Protein AF-A0A2H9N8R8-F1 (afdb_monomer)

Structure (mmCIF, N/CA/C/O backbone):
data_AF-A0A2H9N8R8-F1
#
_entry.id   AF-A0A2H9N8R8-F1
#
loop_
_atom_site.group_PDB
_atom_site.id
_atom_site.type_symbol
_atom_site.label_atom_id
_atom_site.label_alt_id
_atom_site.label_comp_id
_atom_site.label_asym_id
_atom_site.label_entity_id
_atom_site.label_seq_id
_atom_site.pdbx_PDB_ins_code
_atom_site.Cartn_x
_atom_site.Cartn_y
_atom_site.Cartn_z
_atom_site.occupancy
_atom_site.B_iso_or_equiv
_atom_site.auth_seq_id
_atom_site.auth_comp_id
_atom_site.auth_asym_id
_atom_site.auth_atom_id
_atom_site.pdbx_PDB_model_num
ATOM 1 N N . MET A 1 1 ? 11.281 12.593 29.561 1.00 49.12 1 MET A N 1
ATOM 2 C CA . MET A 1 1 ? 11.567 11.376 28.769 1.00 49.12 1 MET A CA 1
ATOM 3 C C . MET A 1 1 ? 10.339 10.490 28.574 1.00 49.12 1 MET A C 1
ATOM 5 O O . MET A 1 1 ? 9.979 10.292 27.428 1.00 49.12 1 MET A O 1
ATOM 9 N N . VAL A 1 2 ? 9.630 10.009 29.610 1.00 57.75 2 VAL A N 1
ATOM 10 C CA . VAL A 1 2 ? 8.386 9.211 29.403 1.00 57.75 2 VAL A CA 1
ATOM 11 C C . VAL A 1 2 ? 7.241 10.032 28.776 1.00 57.75 2 VAL A C 1
ATOM 13 O O . VAL A 1 2 ? 6.425 9.504 28.028 1.00 57.75 2 VAL A O 1
ATOM 16 N N . THR A 1 3 ? 7.193 11.339 29.041 1.00 63.19 3 THR A N 1
ATOM 17 C CA . THR A 1 3 ? 6.215 12.273 28.459 1.00 63.19 3 THR A CA 1
ATOM 18 C C . THR A 1 3 ? 6.377 12.458 26.948 1.00 63.19 3 THR A C 1
ATOM 20 O O . THR A 1 3 ? 5.370 12.506 26.251 1.00 63.19 3 THR A O 1
ATOM 23 N N . ASP A 1 4 ? 7.611 12.485 26.433 1.00 59.97 4 ASP A N 1
ATOM 24 C CA . ASP A 1 4 ? 7.878 12.642 24.994 1.00 59.97 4 ASP A CA 1
ATOM 25 C C . ASP A 1 4 ? 7.439 11.421 24.186 1.00 59.97 4 ASP A C 1
ATOM 27 O O . ASP A 1 4 ? 6.938 11.568 23.077 1.00 59.97 4 ASP A O 1
ATOM 31 N N . VAL A 1 5 ? 7.549 10.217 24.761 1.00 69.81 5 VAL A N 1
ATOM 32 C CA . VAL A 1 5 ? 7.083 8.980 24.112 1.00 69.81 5 VAL A CA 1
ATOM 33 C C . VAL A 1 5 ? 5.564 8.998 23.936 1.00 69.81 5 VAL A C 1
ATOM 35 O O . VAL A 1 5 ? 5.078 8.681 22.858 1.00 69.81 5 VAL A O 1
ATOM 38 N N . LYS A 1 6 ? 4.808 9.449 24.946 1.00 68.56 6 LYS A N 1
ATOM 39 C CA . LYS A 1 6 ? 3.340 9.550 24.852 1.00 68.56 6 LYS A CA 1
ATOM 40 C C . LYS A 1 6 ? 2.884 10.589 23.831 1.00 68.56 6 LYS A C 1
ATOM 42 O O . LYS A 1 6 ? 1.907 10.368 23.125 1.00 68.56 6 LYS A O 1
ATOM 47 N N . VAL A 1 7 ? 3.581 11.724 23.752 1.00 73.12 7 VAL A N 1
ATOM 48 C CA . VAL A 1 7 ? 3.296 12.751 22.739 1.00 73.12 7 VAL A CA 1
ATOM 49 C C . VAL A 1 7 ? 3.637 12.225 21.345 1.00 73.12 7 VAL A C 1
ATOM 51 O O . VAL A 1 7 ? 2.851 12.412 20.421 1.00 73.12 7 VAL A O 1
ATOM 54 N N . LEU A 1 8 ? 4.753 11.508 21.196 1.00 68.06 8 LEU A N 1
ATOM 55 C CA . LEU A 1 8 ? 5.150 10.886 19.935 1.00 68.06 8 LEU A CA 1
ATOM 56 C C . LEU A 1 8 ? 4.157 9.808 19.485 1.00 68.06 8 LEU A C 1
ATOM 58 O O . LEU A 1 8 ? 3.800 9.780 18.314 1.00 68.06 8 LEU A O 1
ATOM 62 N N . GLU A 1 9 ? 3.666 8.965 20.394 1.00 67.25 9 GLU A N 1
ATOM 63 C CA . GLU A 1 9 ? 2.604 7.990 20.109 1.00 67.25 9 GLU A CA 1
ATOM 64 C C . GLU A 1 9 ? 1.312 8.674 19.666 1.00 67.25 9 GLU A C 1
ATOM 66 O O . GLU A 1 9 ? 0.662 8.212 18.734 1.00 67.25 9 GLU A O 1
ATOM 71 N N . TRP A 1 10 ? 0.951 9.797 20.287 1.00 68.81 10 TRP A N 1
ATOM 72 C CA . TRP A 1 10 ? -0.246 10.550 19.921 1.00 68.81 10 TRP A CA 1
ATOM 73 C C . TRP A 1 10 ? -0.117 11.202 18.539 1.00 68.81 10 TRP A C 1
ATOM 75 O O . TRP A 1 10 ? -1.039 11.149 17.726 1.00 68.81 10 TRP A O 1
ATOM 85 N N . VAL A 1 11 ? 1.062 11.748 18.235 1.00 68.56 11 VAL A N 1
ATOM 86 C CA . VAL A 1 11 ? 1.391 12.274 16.905 1.00 68.56 11 VAL A CA 1
ATOM 87 C C . VAL A 1 11 ? 1.404 11.147 15.870 1.00 68.56 11 VAL A C 1
ATOM 89 O O . VAL A 1 11 ? 0.755 11.281 14.839 1.00 68.56 11 VAL A O 1
ATOM 92 N N . LEU A 1 12 ? 2.049 10.012 16.142 1.00 59.62 12 LEU A N 1
ATOM 93 C CA . LEU A 1 12 ? 2.051 8.841 15.255 1.00 59.62 12 LEU A CA 1
ATOM 94 C C . LEU A 1 12 ? 0.645 8.266 15.049 1.00 59.62 12 LEU A C 1
ATOM 96 O O . LEU A 1 12 ? 0.313 7.876 13.936 1.00 59.62 12 LEU A O 1
ATOM 100 N N . ALA A 1 13 ? -0.206 8.275 16.077 1.00 60.59 13 ALA A N 1
ATOM 101 C CA . ALA A 1 13 ? -1.610 7.892 15.956 1.00 60.59 13 ALA A CA 1
ATOM 102 C C . ALA A 1 13 ? -2.404 8.874 15.077 1.00 60.59 13 ALA A C 1
ATOM 104 O O . ALA A 1 13 ? -3.321 8.464 14.368 1.00 60.59 13 ALA A O 1
ATOM 105 N N . SER A 1 14 ? -2.043 10.163 15.082 1.00 59.81 14 SER A N 1
ATOM 106 C CA . SER A 1 14 ? -2.643 11.160 14.185 1.00 59.81 14 SER A CA 1
ATOM 107 C C . SER A 1 14 ? -2.104 11.100 12.750 1.00 59.81 14 SER A C 1
ATOM 109 O O . SER A 1 14 ? -2.812 11.464 11.808 1.00 59.81 14 SER A O 1
ATOM 111 N N . VAL A 1 15 ? -0.877 10.605 12.554 1.00 57.78 15 VAL A N 1
ATOM 112 C CA . VAL A 1 15 ? -0.287 10.401 11.229 1.00 57.78 15 VAL A CA 1
ATOM 113 C C . VAL A 1 15 ? -0.710 9.028 10.712 1.00 57.78 15 VAL A C 1
ATOM 115 O O . VAL A 1 15 ? -0.007 8.030 10.846 1.00 57.78 15 VAL A O 1
ATOM 118 N N . ARG A 1 16 ? -1.878 8.970 10.069 1.00 58.94 16 ARG A N 1
ATOM 119 C CA . ARG A 1 16 ? -2.272 7.779 9.309 1.00 58.94 16 ARG A CA 1
ATOM 120 C C . ARG A 1 16 ? -1.377 7.634 8.080 1.00 58.94 16 ARG A C 1
ATOM 122 O O . ARG A 1 16 ? -1.342 8.517 7.221 1.00 58.94 16 ARG A O 1
ATOM 129 N N . PHE A 1 17 ? -0.689 6.499 7.966 1.00 62.22 17 PHE A N 1
ATOM 130 C CA . PHE A 1 17 ? 0.037 6.129 6.753 1.00 62.22 17 PHE A CA 1
ATOM 131 C C . PHE A 1 17 ? -0.952 5.963 5.594 1.00 62.22 17 PHE A C 1
ATOM 133 O O . PHE A 1 17 ? -1.624 4.946 5.470 1.00 62.22 17 PHE A O 1
ATOM 140 N N . LYS A 1 18 ? -1.056 6.986 4.744 1.00 71.31 18 LYS A N 1
ATOM 141 C CA . LYS A 1 18 ? -1.952 6.982 3.577 1.00 71.31 18 LYS A CA 1
ATOM 142 C C . LYS A 1 18 ? -1.382 6.169 2.411 1.00 71.31 18 LYS A C 1
ATOM 144 O O . LYS A 1 18 ? -2.121 5.639 1.584 1.00 71.31 18 LYS A O 1
ATOM 149 N N . GLY A 1 19 ? -0.062 6.039 2.375 1.00 78.88 19 GLY A N 1
ATOM 150 C CA . GLY A 1 19 ? 0.649 5.181 1.448 1.00 78.88 19 GLY A CA 1
ATOM 151 C C . GLY A 1 19 ? 2.143 5.463 1.434 1.00 78.88 19 GLY A C 1
ATOM 152 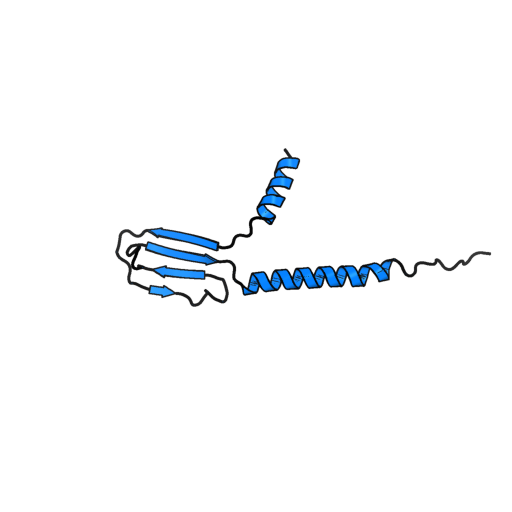O O . GLY A 1 19 ? 2.632 6.376 2.097 1.00 78.88 19 GLY A O 1
ATOM 153 N N . THR A 1 20 ? 2.854 4.654 0.670 1.00 84.06 20 THR A N 1
ATOM 154 C CA . THR A 1 20 ? 4.292 4.721 0.461 1.00 84.06 20 THR A CA 1
ATOM 155 C C . THR A 1 20 ? 4.606 4.339 -0.981 1.00 84.06 20 THR A C 1
ATOM 157 O O . THR A 1 20 ? 3.867 3.587 -1.625 1.00 84.06 20 THR A O 1
ATOM 160 N N . HIS A 1 21 ? 5.695 4.891 -1.497 1.00 88.81 21 HIS A N 1
ATOM 161 C CA . HIS A 1 21 ? 6.203 4.616 -2.831 1.00 88.81 21 HIS A CA 1
ATOM 162 C C . HIS A 1 21 ? 7.641 4.141 -2.695 1.00 88.81 21 HIS A C 1
ATOM 164 O O . HIS A 1 21 ? 8.501 4.874 -2.208 1.00 88.81 21 HIS A O 1
ATOM 170 N N . TYR A 1 22 ? 7.885 2.898 -3.090 1.00 89.00 22 TYR A N 1
ATOM 171 C CA . TYR A 1 22 ? 9.215 2.312 -3.125 1.00 89.00 22 TYR A CA 1
ATOM 172 C C . TYR A 1 22 ? 9.688 2.246 -4.566 1.00 89.00 22 TYR A C 1
ATOM 174 O O . TYR A 1 22 ? 8.972 1.746 -5.432 1.00 89.00 22 TYR A O 1
ATOM 182 N N . VAL A 1 23 ? 10.900 2.728 -4.815 1.00 89.62 23 VAL A N 1
ATOM 183 C CA . VAL A 1 23 ? 11.508 2.716 -6.143 1.00 89.62 23 VAL A CA 1
ATOM 184 C C . VAL A 1 23 ? 12.767 1.872 -6.087 1.00 89.62 23 VAL A C 1
ATOM 186 O O . VAL A 1 23 ? 13.690 2.166 -5.330 1.00 89.62 23 VAL A O 1
ATOM 189 N N . PHE A 1 24 ? 12.801 0.832 -6.907 1.00 90.38 24 PHE A N 1
ATOM 190 C CA . PHE A 1 24 ? 13.951 -0.040 -7.077 1.00 90.38 24 PHE A CA 1
ATOM 191 C C . PHE A 1 24 ? 14.534 0.218 -8.458 1.00 90.38 24 PHE A C 1
ATOM 193 O O . PHE A 1 24 ? 13.903 -0.083 -9.470 1.00 90.38 24 PHE A O 1
ATOM 200 N N . ALA A 1 25 ? 15.714 0.830 -8.501 1.00 89.25 25 ALA A N 1
ATOM 201 C CA . ALA A 1 25 ? 16.421 1.069 -9.749 1.00 89.25 25 ALA A CA 1
ATOM 202 C C . ALA A 1 25 ? 17.115 -0.213 -10.226 1.00 89.25 25 ALA A C 1
ATOM 204 O O . ALA A 1 25 ? 17.679 -0.966 -9.433 1.00 89.25 25 ALA A O 1
ATOM 205 N N . THR A 1 26 ? 17.090 -0.422 -11.533 1.00 89.00 26 THR A N 1
ATOM 206 C CA . THR A 1 26 ? 17.816 -1.474 -12.248 1.00 89.00 26 THR A CA 1
ATOM 207 C C . THR A 1 26 ? 18.767 -0.836 -13.255 1.00 89.00 26 THR A C 1
ATOM 209 O O . THR A 1 26 ? 18.522 0.267 -13.741 1.00 89.00 26 THR A O 1
ATOM 212 N N . GLU A 1 27 ? 19.857 -1.526 -13.582 1.00 89.56 27 GLU A N 1
ATOM 213 C CA . GLU A 1 27 ? 20.841 -1.045 -14.566 1.00 89.56 27 GLU A CA 1
ATOM 214 C C . GLU A 1 27 ? 20.364 -1.227 -16.016 1.00 89.56 27 GLU A C 1
ATOM 216 O O . GLU A 1 27 ? 20.888 -0.603 -16.937 1.00 89.56 27 GLU A O 1
ATOM 221 N N . GLU A 1 28 ? 19.328 -2.043 -16.215 1.00 88.31 28 GLU A N 1
ATOM 222 C CA . GLU A 1 28 ? 18.766 -2.370 -17.520 1.00 88.31 28 GLU A CA 1
ATOM 223 C C . GLU A 1 28 ? 17.365 -1.784 -17.714 1.00 88.31 28 GLU A C 1
ATOM 225 O O . GLU A 1 28 ? 16.637 -1.473 -16.765 1.00 88.31 28 GLU A O 1
ATOM 230 N N . ARG A 1 29 ? 16.977 -1.643 -18.985 1.00 87.69 29 ARG A N 1
ATOM 231 C CA . ARG A 1 29 ? 15.648 -1.170 -19.362 1.00 87.69 29 ARG A CA 1
ATOM 232 C C . ARG A 1 29 ? 14.629 -2.290 -1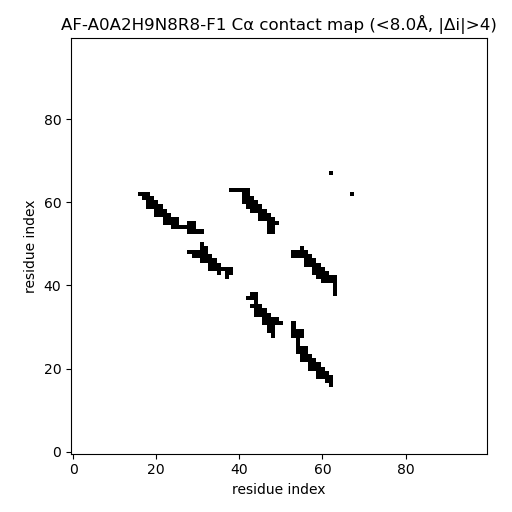9.207 1.00 87.69 29 ARG A C 1
ATOM 234 O O . ARG A 1 29 ? 14.749 -3.334 -19.844 1.00 87.69 29 ARG A O 1
ATOM 241 N N . LEU A 1 30 ? 13.589 -2.031 -18.424 1.00 89.56 30 LEU A N 1
ATOM 242 C CA . LEU A 1 30 ? 12.542 -3.005 -18.154 1.00 89.56 30 LEU A CA 1
ATOM 243 C C . LEU A 1 30 ? 11.371 -2.866 -19.142 1.00 89.56 30 LEU A C 1
ATOM 245 O O . LEU A 1 30 ? 11.100 -1.769 -19.647 1.00 89.56 30 LEU A O 1
ATOM 249 N N . PRO A 1 31 ? 10.653 -3.965 -19.440 1.00 90.56 31 PRO A N 1
ATOM 250 C CA . PRO A 1 31 ? 9.424 -3.901 -20.217 1.00 90.56 31 PRO A CA 1
ATOM 251 C C . PRO A 1 31 ? 8.345 -3.139 -19.444 1.00 90.56 31 PRO A C 1
ATOM 253 O O . PRO A 1 31 ? 8.220 -3.280 -18.229 1.00 90.56 31 PRO A O 1
ATOM 256 N N . ARG A 1 32 ? 7.528 -2.367 -20.166 1.00 90.38 32 ARG A N 1
ATOM 257 C CA . ARG A 1 32 ? 6.422 -1.613 -19.571 1.00 90.38 32 ARG A CA 1
ATOM 258 C C . ARG A 1 32 ? 5.324 -2.577 -19.119 1.00 90.38 32 ARG A C 1
ATOM 260 O O . ARG A 1 32 ? 4.593 -3.109 -19.954 1.00 90.38 32 ARG A O 1
ATOM 267 N N . LEU A 1 33 ? 5.193 -2.774 -17.812 1.00 90.88 33 LEU A N 1
ATOM 268 C CA . LEU A 1 33 ? 4.180 -3.633 -17.203 1.00 90.88 33 LEU A CA 1
ATOM 269 C C . LEU A 1 33 ? 3.617 -2.965 -15.947 1.00 90.88 33 LEU A C 1
ATOM 271 O O . LEU A 1 33 ? 4.364 -2.475 -15.107 1.00 90.88 33 LEU A O 1
ATOM 275 N N . THR A 1 34 ? 2.297 -2.997 -15.790 1.00 91.06 34 THR A N 1
ATOM 276 C CA . THR A 1 34 ? 1.624 -2.569 -14.559 1.00 91.06 34 THR A CA 1
ATOM 277 C C . THR A 1 34 ? 0.805 -3.732 -14.027 1.00 91.06 34 THR A C 1
ATOM 279 O O . THR A 1 34 ? -0.002 -4.301 -14.757 1.00 91.06 34 THR A O 1
ATOM 282 N N . ILE A 1 35 ? 1.013 -4.079 -12.760 1.00 91.38 35 ILE A N 1
ATOM 283 C CA . ILE A 1 35 ? 0.262 -5.103 -12.038 1.00 91.38 35 ILE A CA 1
ATOM 284 C C . ILE A 1 35 ? -0.603 -4.385 -11.003 1.00 91.38 35 ILE A C 1
ATOM 286 O O . ILE A 1 35 ? -0.102 -3.874 -10.000 1.00 91.38 35 ILE A O 1
ATOM 290 N N . ASP A 1 36 ? -1.910 -4.351 -11.249 1.00 91.88 36 ASP A N 1
ATOM 291 C CA . ASP A 1 36 ? -2.924 -3.704 -10.407 1.00 91.88 36 ASP A CA 1
ATOM 292 C C . ASP A 1 36 ? -3.869 -4.706 -9.719 1.00 91.88 36 ASP A C 1
ATOM 294 O O . ASP A 1 36 ? -4.812 -4.311 -9.032 1.00 91.88 36 ASP A O 1
ATOM 298 N N . LEU 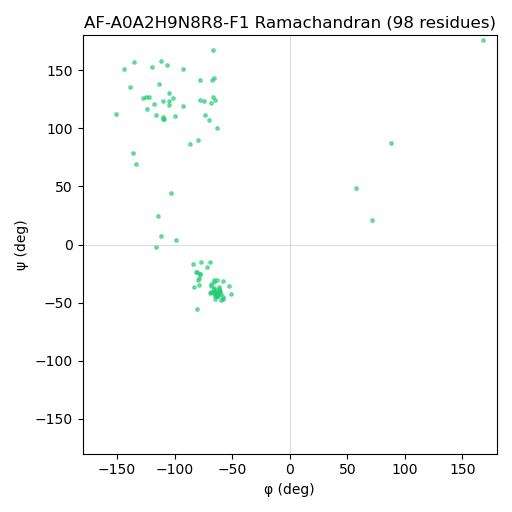A 1 37 ? -3.583 -6.008 -9.834 1.00 90.19 37 LEU A N 1
ATOM 299 C CA . LEU A 1 37 ? -4.393 -7.095 -9.272 1.00 90.19 37 LEU A CA 1
ATOM 300 C C . LEU A 1 37 ? -4.683 -6.914 -7.771 1.00 90.19 37 LEU A C 1
ATOM 302 O O . LEU A 1 37 ? -5.769 -7.243 -7.296 1.00 90.19 37 LEU A O 1
ATOM 306 N N . PHE A 1 38 ? -3.724 -6.362 -7.025 1.00 87.38 38 PHE A N 1
ATOM 307 C CA . PHE A 1 38 ? -3.808 -6.174 -5.575 1.00 87.38 38 PHE A CA 1
ATOM 308 C C . PHE A 1 38 ? -4.224 -4.762 -5.156 1.00 87.38 38 PHE A C 1
ATOM 310 O O . PHE A 1 38 ? -4.280 -4.474 -3.958 1.00 87.38 38 PHE A O 1
ATOM 317 N N . ALA A 1 39 ? -4.549 -3.886 -6.111 1.00 86.06 39 ALA A N 1
ATOM 318 C CA . ALA A 1 39 ? -4.868 -2.492 -5.829 1.00 86.06 39 ALA A CA 1
ATOM 319 C C . ALA A 1 39 ? -6.128 -2.370 -4.965 1.00 86.06 39 ALA A C 1
ATOM 321 O O . ALA A 1 39 ? -6.159 -1.611 -4.003 1.00 86.06 39 ALA A O 1
ATOM 322 N N . LYS A 1 40 ? -7.166 -3.161 -5.265 1.00 81.75 40 LYS A N 1
ATOM 323 C CA . LYS A 1 40 ? -8.425 -3.127 -4.503 1.00 81.75 40 LYS A CA 1
ATOM 324 C C . LYS A 1 40 ? -8.352 -3.884 -3.180 1.00 81.75 40 LYS A C 1
ATOM 326 O O . LYS A 1 40 ? -8.999 -3.472 -2.225 1.00 81.75 40 LYS A O 1
ATOM 331 N N . SER A 1 41 ? -7.604 -4.986 -3.122 1.00 81.56 41 SER A N 1
ATOM 332 C CA . SER A 1 41 ? -7.537 -5.823 -1.921 1.00 81.56 41 SER A CA 1
ATOM 333 C C . SER A 1 41 ? -6.581 -5.241 -0.887 1.00 81.56 41 SER A C 1
ATOM 335 O O . SER A 1 41 ? -6.991 -4.979 0.233 1.00 81.56 41 SER A O 1
ATOM 337 N N . ASN A 1 42 ? -5.330 -4.993 -1.273 1.00 83.38 42 ASN A N 1
ATOM 338 C CA . ASN A 1 42 ? -4.248 -4.642 -0.354 1.00 83.38 42 ASN A CA 1
ATOM 339 C C . ASN A 1 42 ? -3.693 -3.235 -0.602 1.00 83.38 42 ASN A C 1
ATOM 341 O O . ASN A 1 42 ? -2.783 -2.821 0.106 1.00 83.38 42 ASN A O 1
ATOM 345 N N . GLY A 1 43 ? -4.198 -2.520 -1.614 1.00 85.06 43 GLY A N 1
ATOM 346 C CA . GLY A 1 43 ? -3.684 -1.201 -1.976 1.00 85.06 43 GLY A CA 1
ATOM 347 C C . GLY A 1 43 ? -2.307 -1.255 -2.635 1.00 85.06 43 GLY A C 1
ATOM 3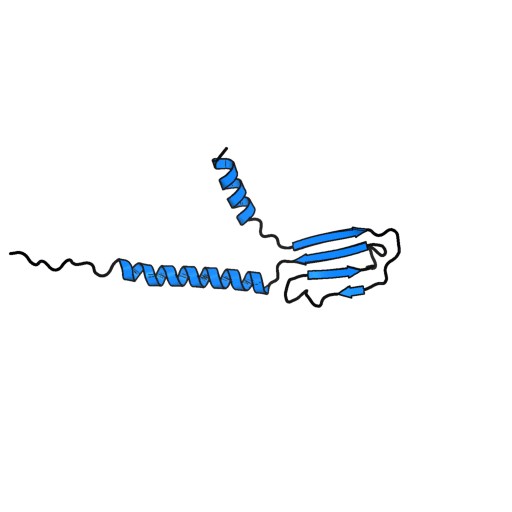48 O O . GLY A 1 43 ? -1.585 -0.266 -2.631 1.00 85.06 43 GLY A O 1
ATOM 349 N N . VAL A 1 44 ? -1.908 -2.403 -3.191 1.00 89.56 44 VAL A N 1
ATOM 350 C CA . VAL A 1 44 ? -0.581 -2.566 -3.801 1.00 89.56 44 VAL A CA 1
ATOM 351 C C . VAL A 1 44 ? -0.682 -2.478 -5.318 1.00 89.56 44 VAL A C 1
ATOM 353 O O . VAL A 1 44 ? -1.435 -3.228 -5.942 1.00 89.56 44 VAL A O 1
ATOM 356 N N . ILE A 1 45 ? 0.109 -1.584 -5.908 1.00 91.56 45 ILE A N 1
ATOM 357 C CA . ILE A 1 45 ? 0.287 -1.429 -7.352 1.00 91.56 45 ILE A CA 1
ATOM 358 C C . ILE A 1 45 ? 1.776 -1.541 -7.650 1.00 91.56 45 ILE A C 1
ATOM 360 O O . ILE A 1 45 ? 2.585 -0.814 -7.075 1.00 91.56 45 ILE A O 1
ATOM 364 N N . ILE A 1 46 ? 2.133 -2.431 -8.570 1.00 92.19 46 ILE A N 1
ATOM 365 C CA . ILE A 1 46 ? 3.514 -2.597 -9.020 1.00 92.19 46 ILE A CA 1
ATOM 366 C C . ILE A 1 46 ? 3.597 -2.084 -10.451 1.00 92.19 46 ILE A C 1
ATOM 368 O O . ILE A 1 46 ? 2.872 -2.557 -11.325 1.00 92.19 46 ILE A O 1
ATOM 372 N N . LYS A 1 47 ? 4.478 -1.122 -10.701 1.00 92.69 47 LYS A N 1
ATOM 373 C CA . LYS A 1 47 ? 4.797 -0.641 -12.042 1.00 92.69 47 LYS A CA 1
ATOM 374 C C . LYS A 1 47 ? 6.229 -1.008 -12.376 1.00 92.69 47 LYS A C 1
ATOM 376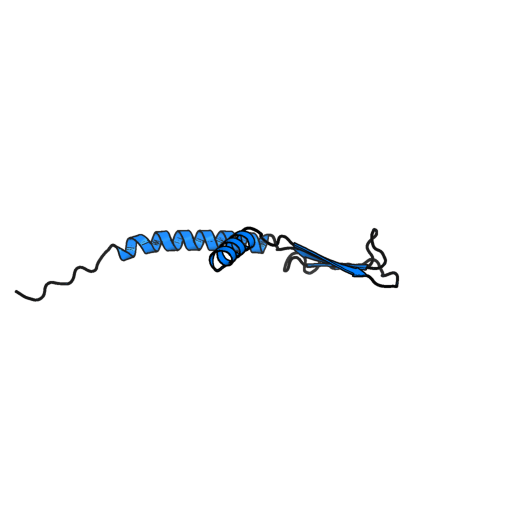 O O . LYS A 1 47 ? 7.123 -0.880 -11.550 1.00 92.69 47 LYS A O 1
ATOM 381 N N . VAL A 1 48 ? 6.443 -1.445 -13.600 1.00 92.44 48 VAL A N 1
ATOM 382 C CA . VAL A 1 48 ? 7.732 -1.871 -14.125 1.00 92.44 48 VAL A CA 1
ATOM 383 C C . VAL A 1 48 ? 7.958 -1.106 -15.418 1.00 92.44 48 VAL A C 1
ATOM 385 O O . VAL A 1 48 ? 7.088 -1.117 -16.292 1.00 92.44 48 VAL A O 1
ATOM 388 N N . GLY A 1 49 ? 9.095 -0.419 -15.529 1.00 84.50 49 GLY A N 1
ATOM 389 C CA . GLY A 1 49 ? 9.461 0.299 -16.750 1.00 84.50 49 GLY A CA 1
ATOM 390 C C . GLY A 1 49 ? 8.417 1.339 -17.181 1.00 84.50 49 GLY A C 1
ATOM 391 O O . GLY A 1 49 ? 7.989 1.348 -18.341 1.00 84.50 49 GLY A O 1
ATOM 392 N N . ASP A 1 50 ? 7.957 2.187 -16.250 1.00 83.56 50 ASP A N 1
ATOM 393 C CA . ASP A 1 50 ? 6.995 3.258 -16.557 1.00 83.56 50 ASP A CA 1
ATOM 394 C C . ASP A 1 50 ? 7.634 4.327 -17.475 1.00 83.56 50 ASP A C 1
ATOM 396 O O . ASP A 1 50 ? 8.844 4.362 -17.686 1.00 83.56 50 ASP A O 1
ATOM 400 N N . ALA A 1 51 ? 6.827 5.219 -18.057 1.00 78.44 51 ALA A N 1
ATOM 401 C CA . ALA A 1 51 ? 7.286 6.196 -19.057 1.00 78.44 51 ALA A CA 1
ATOM 402 C C . ALA A 1 51 ? 8.341 7.143 -18.476 1.00 78.44 51 ALA A C 1
ATOM 404 O O . ALA A 1 51 ? 9.299 7.493 -19.159 1.00 78.44 51 ALA A O 1
ATOM 405 N N . SER A 1 52 ? 8.148 7.534 -17.218 1.00 80.94 52 SER A N 1
ATOM 406 C CA . SER A 1 52 ? 9.044 8.429 -16.492 1.00 80.94 52 SER A CA 1
ATOM 407 C C . SER A 1 52 ? 10.285 7.710 -15.962 1.00 80.94 52 SER A C 1
ATOM 409 O O . SER A 1 52 ? 11.341 8.327 -15.854 1.00 80.94 52 SER A O 1
ATOM 411 N N . HIS A 1 53 ? 10.179 6.410 -15.668 1.00 84.56 53 HIS A N 1
ATOM 412 C CA . HIS A 1 53 ? 11.266 5.609 -15.109 1.00 84.56 53 HIS A CA 1
ATOM 413 C C . HIS A 1 53 ? 11.350 4.238 -15.809 1.00 84.56 53 HIS A C 1
ATOM 415 O O . HIS A 1 53 ? 10.895 3.221 -15.281 1.00 84.56 53 HIS A O 1
ATOM 421 N N . PRO A 1 54 ? 11.947 4.187 -17.015 1.00 87.06 54 PRO A N 1
ATOM 422 C CA . PRO A 1 54 ? 12.022 2.961 -17.814 1.00 87.06 54 PRO A CA 1
ATOM 423 C C . PRO A 1 54 ? 12.947 1.890 -17.213 1.00 87.06 54 PRO A C 1
ATOM 425 O O . PRO A 1 54 ? 12.884 0.729 -17.613 1.00 87.06 54 PRO A O 1
ATOM 428 N N . ASN A 1 55 ? 13.787 2.273 -16.250 1.00 90.81 55 ASN A N 1
ATOM 429 C CA . ASN A 1 55 ? 14.785 1.413 -15.617 1.00 90.81 55 ASN A CA 1
ATOM 430 C C . ASN A 1 55 ? 14.479 1.187 -14.128 1.00 90.81 55 ASN A C 1
ATOM 432 O O . ASN A 1 55 ? 15.400 0.971 -13.343 1.00 90.81 55 ASN A O 1
ATOM 436 N N . SER A 1 56 ? 13.222 1.303 -13.696 1.00 90.12 56 SER A N 1
ATOM 437 C CA . SER A 1 56 ? 12.862 1.042 -12.303 1.00 90.12 56 SER A CA 1
ATOM 438 C C . SER A 1 56 ? 11.602 0.198 -12.159 1.00 90.12 56 SER A C 1
ATOM 440 O O . SER A 1 56 ? 10.743 0.120 -13.045 1.00 90.12 56 SER A O 1
ATOM 442 N N . ILE A 1 57 ? 11.525 -0.443 -10.997 1.00 91.56 57 ILE A N 1
ATOM 443 C CA . ILE A 1 57 ? 10.333 -1.083 -10.465 1.00 91.56 57 ILE A CA 1
ATOM 444 C C . ILE A 1 57 ? 9.808 -0.177 -9.358 1.00 91.56 57 ILE A C 1
ATOM 446 O O . ILE A 1 57 ? 10.493 0.087 -8.371 1.00 91.56 57 ILE A O 1
ATOM 450 N N . GLU A 1 58 ? 8.586 0.300 -9.522 1.00 91.50 58 GLU A N 1
ATOM 451 C CA . GLU A 1 58 ? 7.887 1.115 -8.546 1.00 91.50 58 GLU A CA 1
ATOM 452 C C . GLU A 1 58 ? 6.828 0.271 -7.837 1.00 91.50 58 GLU A C 1
ATOM 454 O O . GLU A 1 58 ? 5.932 -0.284 -8.471 1.00 91.50 58 GLU A O 1
ATOM 459 N N . VAL A 1 59 ? 6.898 0.202 -6.513 1.00 90.94 59 VAL A N 1
ATOM 460 C CA . VAL A 1 59 ? 5.872 -0.418 -5.676 1.00 90.94 59 VAL A CA 1
ATOM 461 C C . VAL A 1 59 ? 5.154 0.688 -4.921 1.00 90.94 59 VAL A C 1
ATOM 463 O O . VAL A 1 59 ? 5.704 1.305 -4.010 1.00 90.94 59 VAL A O 1
ATOM 466 N N . VAL A 1 60 ? 3.912 0.951 -5.310 1.00 90.56 60 VAL A N 1
ATOM 467 C CA . VAL A 1 60 ? 3.004 1.840 -4.588 1.00 90.56 60 VAL A CA 1
ATOM 468 C C . VAL A 1 60 ? 2.201 0.973 -3.630 1.00 90.56 60 VAL A C 1
ATOM 470 O O . VAL A 1 60 ? 1.480 0.081 -4.071 1.00 90.56 60 VAL A O 1
ATOM 473 N N . ALA A 1 61 ? 2.306 1.231 -2.333 1.00 88.94 61 ALA A N 1
ATOM 474 C CA . ALA A 1 61 ? 1.447 0.617 -1.330 1.00 88.94 61 ALA A CA 1
ATOM 475 C C . ALA A 1 61 ? 0.617 1.718 -0.669 1.00 88.94 61 ALA A C 1
ATOM 477 O O . ALA A 1 61 ? 1.163 2.569 0.027 1.00 88.94 61 ALA A O 1
ATOM 478 N N . CYS A 1 62 ? -0.688 1.739 -0.908 1.00 86.25 62 CYS A N 1
ATOM 479 C CA . CYS A 1 62 ? -1.631 2.650 -0.272 1.00 86.25 62 CYS A CA 1
ATOM 480 C C . CYS A 1 62 ? -2.489 1.923 0.761 1.00 86.25 62 CYS A C 1
ATOM 482 O O . CYS A 1 62 ? -2.710 0.717 0.675 1.00 86.25 62 CYS A O 1
ATOM 484 N N . TYR A 1 63 ? -2.981 2.669 1.748 1.00 83.25 63 TYR A N 1
ATOM 485 C CA . TYR A 1 63 ? -3.993 2.129 2.645 1.00 83.25 63 TYR A CA 1
ATOM 486 C C . TYR A 1 63 ? -5.335 2.067 1.899 1.00 83.25 63 TYR A C 1
ATOM 488 O O . TYR A 1 63 ? -5.765 3.102 1.383 1.00 83.25 63 TYR A O 1
ATOM 496 N N . PRO A 1 64 ? -5.995 0.899 1.783 1.00 81.88 64 PRO A N 1
ATOM 497 C CA . PRO A 1 64 ? -7.214 0.792 0.989 1.00 81.88 64 PRO A CA 1
ATOM 498 C C . PRO A 1 64 ? -8.390 1.568 1.595 1.00 81.88 64 PRO A C 1
ATOM 500 O O . PRO A 1 64 ? -8.647 1.483 2.797 1.00 81.88 64 PRO A O 1
ATOM 503 N N . ASP A 1 65 ? -9.200 2.205 0.747 1.00 79.38 65 ASP A N 1
ATOM 504 C CA . ASP A 1 65 ? -10.397 2.951 1.178 1.00 79.38 65 ASP A CA 1
ATOM 505 C C . ASP A 1 65 ? -11.406 2.081 1.954 1.00 79.38 65 ASP A C 1
ATOM 507 O O . ASP A 1 65 ? -12.126 2.560 2.835 1.00 79.38 65 ASP A O 1
ATOM 511 N N . TRP A 1 66 ? -11.487 0.783 1.628 1.00 78.81 66 TRP A N 1
ATOM 512 C CA . TRP A 1 66 ? -12.362 -0.156 2.335 1.00 78.81 66 TRP A CA 1
ATOM 513 C C . TRP A 1 66 ? -11.880 -0.413 3.768 1.00 78.81 66 TRP A C 1
ATOM 515 O O . TRP A 1 66 ? -12.707 -0.551 4.668 1.00 78.81 66 TRP A O 1
ATOM 525 N N . ALA A 1 67 ? -10.563 -0.444 3.990 1.00 81.25 67 ALA A N 1
ATOM 526 C CA . ALA A 1 67 ? -9.980 -0.668 5.305 1.00 81.25 67 ALA A CA 1
ATOM 527 C C . ALA A 1 67 ? -10.241 0.549 6.204 1.00 81.25 67 ALA A C 1
ATOM 529 O O . ALA A 1 67 ? -10.698 0.399 7.336 1.00 81.25 67 ALA A O 1
ATOM 530 N N . GLU A 1 68 ? -10.106 1.758 5.649 1.00 79.75 68 GLU A N 1
ATOM 531 C CA . GLU A 1 68 ? -10.467 3.000 6.338 1.00 79.75 68 GLU A CA 1
ATOM 532 C C . GLU A 1 68 ? -11.961 3.057 6.698 1.00 79.75 68 GLU A C 1
ATOM 534 O O . GLU A 1 68 ? -12.323 3.455 7.808 1.00 79.75 68 GLU A O 1
ATOM 539 N N . ARG A 1 69 ? -12.853 2.634 5.793 1.00 84.31 69 ARG A N 1
ATOM 540 C CA . ARG A 1 69 ? -14.289 2.542 6.109 1.00 84.31 69 ARG A CA 1
ATOM 541 C C . ARG A 1 69 ? -14.573 1.554 7.231 1.00 84.31 69 ARG A C 1
ATOM 543 O O . ARG A 1 69 ? -15.395 1.859 8.092 1.00 84.31 69 ARG A O 1
ATOM 550 N N . ASN A 1 70 ? -13.915 0.398 7.224 1.00 85.56 70 ASN A N 1
ATOM 551 C CA . ASN A 1 70 ? -14.119 -0.616 8.250 1.00 85.56 70 ASN A CA 1
ATOM 552 C C . ASN A 1 70 ? -13.715 -0.106 9.632 1.00 85.56 70 ASN A C 1
ATOM 554 O O . ASN A 1 70 ? -14.480 -0.269 10.574 1.00 85.56 70 ASN A O 1
ATOM 558 N N . GLU A 1 71 ? -12.571 0.563 9.759 1.00 84.81 71 GLU A N 1
ATOM 559 C CA . GLU A 1 71 ? -12.145 1.157 11.033 1.00 84.81 71 GLU A CA 1
ATOM 560 C C . GLU A 1 71 ? -13.170 2.158 11.572 1.00 84.81 71 GLU A C 1
ATOM 562 O O . GLU A 1 71 ? -13.557 2.059 12.734 1.00 84.81 71 GLU A O 1
ATOM 567 N N . ARG A 1 72 ? -13.691 3.051 10.718 1.00 85.44 72 ARG A N 1
ATOM 568 C CA . ARG A 1 72 ? -14.740 4.006 11.117 1.00 85.44 72 ARG A CA 1
ATOM 569 C C . ARG A 1 72 ? -16.010 3.298 11.588 1.00 85.44 72 ARG A C 1
ATOM 571 O O . ARG A 1 72 ? -16.631 3.721 12.560 1.00 85.44 72 ARG A O 1
ATOM 578 N N . LEU A 1 73 ? -16.405 2.217 10.914 1.00 89.50 73 LEU A N 1
ATOM 579 C CA . LEU A 1 73 ? -17.559 1.412 11.324 1.00 89.50 73 LEU A CA 1
ATOM 580 C C . LEU A 1 73 ? -17.314 0.715 12.666 1.00 89.50 73 LEU A C 1
ATOM 582 O O . LEU A 1 73 ? -18.203 0.696 13.515 1.00 89.50 73 LEU A O 1
ATOM 586 N N . PHE A 1 74 ? -16.115 0.174 12.889 1.00 89.62 74 PHE A N 1
ATOM 587 C CA . PHE A 1 74 ? -15.754 -0.438 14.167 1.00 89.62 74 PHE A CA 1
ATOM 588 C C . PHE A 1 74 ? -15.720 0.581 15.309 1.00 89.62 74 PHE A C 1
ATOM 590 O O . PHE A 1 74 ? -16.193 0.272 16.403 1.00 89.62 74 PHE A O 1
ATOM 597 N N . GLU A 1 75 ? -15.233 1.797 15.064 1.00 88.94 75 GLU A N 1
ATOM 598 C CA . GLU A 1 75 ? -15.292 2.900 16.030 1.00 88.94 75 GLU A CA 1
ATOM 599 C C . GLU A 1 75 ? -16.743 3.237 16.398 1.00 88.94 75 GLU A C 1
ATOM 601 O O . GLU A 1 75 ? -17.086 3.257 17.581 1.00 88.94 75 GLU A O 1
ATOM 606 N N . GLN A 1 76 ? -17.627 3.383 15.406 1.00 88.75 76 GLN A N 1
ATOM 607 C CA . GLN A 1 76 ? -19.056 3.642 15.629 1.00 88.75 76 GLN A CA 1
ATOM 608 C C . GLN A 1 76 ? -19.754 2.513 16.401 1.00 88.75 76 GLN A C 1
ATOM 610 O O . GLN A 1 76 ? -20.566 2.769 17.296 1.00 88.75 76 GLN A O 1
ATOM 615 N N . LEU A 1 77 ? -19.437 1.255 16.083 1.00 91.25 77 LEU A N 1
ATOM 616 C CA . LEU A 1 77 ? -19.959 0.094 16.805 1.00 91.25 77 LEU A CA 1
ATOM 617 C C . LEU A 1 77 ? -19.491 0.090 18.260 1.00 91.25 77 LEU A C 1
ATOM 619 O O . LEU A 1 77 ? -20.297 -0.140 19.159 1.00 91.25 77 LEU A O 1
ATOM 623 N N . ASN A 1 78 ? -18.216 0.387 18.506 1.00 90.00 78 ASN A N 1
ATOM 624 C CA . ASN A 1 78 ? -17.661 0.460 19.8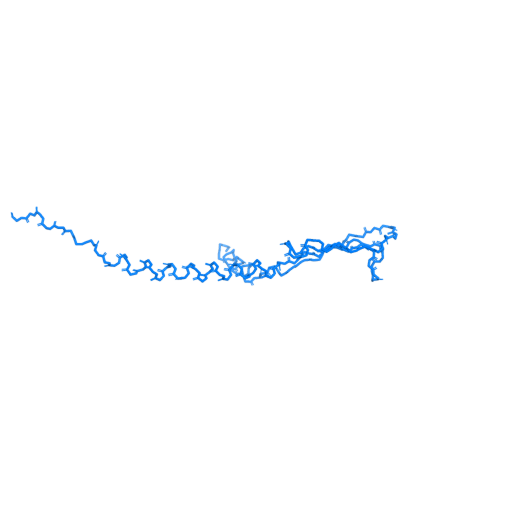53 1.00 90.00 78 ASN A CA 1
ATOM 625 C C . ASN A 1 78 ? -18.320 1.577 20.679 1.00 90.00 78 ASN A C 1
ATOM 627 O O . ASN A 1 78 ? -18.706 1.356 21.825 1.00 90.00 78 ASN A O 1
ATOM 631 N N . GLU A 1 79 ? -18.511 2.763 20.096 1.00 89.81 79 GLU A N 1
ATOM 632 C CA . GLU A 1 79 ? -19.240 3.857 20.749 1.00 89.81 79 GLU A CA 1
ATOM 633 C C . GLU A 1 79 ? -20.683 3.470 21.087 1.00 89.81 79 GLU A C 1
ATOM 635 O O . GLU A 1 79 ? -21.163 3.739 22.190 1.00 89.81 79 GLU A O 1
ATOM 640 N N . THR A 1 80 ? -21.366 2.795 20.162 1.00 89.94 80 THR A N 1
ATOM 641 C CA . THR A 1 80 ? -22.745 2.335 20.361 1.00 89.94 80 THR A CA 1
ATOM 642 C C . THR A 1 80 ? -22.825 1.286 21.471 1.00 89.94 80 THR A C 1
ATOM 644 O O . THR A 1 80 ? -23.684 1.381 22.346 1.00 89.94 80 THR A O 1
ATOM 647 N N . LEU A 1 81 ? -21.902 0.320 21.493 1.00 88.12 81 LEU A N 1
ATOM 648 C CA . LEU A 1 81 ? -21.826 -0.700 22.540 1.00 88.12 81 LEU A CA 1
ATOM 649 C C . LEU A 1 81 ? -21.559 -0.090 23.917 1.00 88.12 81 LEU A C 1
ATOM 651 O O . LEU A 1 81 ? -22.240 -0.449 24.874 1.00 88.12 81 LEU A O 1
ATOM 655 N N . LYS A 1 82 ? -20.629 0.866 24.028 1.00 86.75 82 LYS A N 1
ATOM 656 C CA . LYS A 1 82 ? -20.368 1.570 25.295 1.00 86.75 82 LYS A CA 1
ATOM 657 C C . LYS A 1 82 ? -21.627 2.258 25.826 1.00 86.75 82 LYS A C 1
ATOM 659 O O . LYS A 1 82 ? -21.991 2.040 26.978 1.00 86.75 82 LYS A O 1
ATOM 664 N N . ARG A 1 83 ? -22.354 2.978 24.964 1.00 83.75 83 ARG A N 1
ATOM 665 C CA . ARG A 1 83 ? -23.620 3.640 25.327 1.00 83.75 83 ARG A CA 1
ATOM 666 C C . ARG A 1 83 ? -24.726 2.669 25.744 1.00 83.75 83 ARG A C 1
ATOM 668 O O . ARG A 1 83 ? -25.572 3.040 26.546 1.00 83.75 83 ARG A O 1
ATOM 675 N N . LEU A 1 84 ? -24.751 1.452 25.199 1.00 80.81 84 LEU A N 1
ATOM 676 C CA . LEU A 1 84 ? -25.735 0.424 25.563 1.00 80.81 84 LEU A CA 1
ATOM 677 C C . LEU A 1 84 ? -25.386 -0.296 26.874 1.00 80.81 84 LEU A C 1
ATOM 679 O O . LEU A 1 84 ? -26.285 -0.719 27.597 1.00 80.81 84 LEU A O 1
ATOM 683 N N . VAL A 1 85 ? -24.098 -0.428 27.196 1.00 75.19 85 VAL A N 1
ATOM 684 C CA . VAL A 1 85 ? -23.626 -1.101 28.416 1.00 75.19 85 VAL A CA 1
ATOM 685 C C . VAL A 1 85 ? -23.659 -0.169 29.633 1.00 75.19 85 VAL A C 1
ATOM 687 O O . VAL A 1 85 ? -24.036 -0.615 30.718 1.00 75.19 85 VAL A O 1
ATOM 690 N N . GLU A 1 86 ? -23.355 1.121 29.473 1.00 62.50 86 GLU A N 1
ATOM 691 C CA . GLU A 1 86 ? -23.404 2.127 30.550 1.00 62.50 86 GLU A CA 1
ATOM 692 C C . GLU A 1 86 ? -24.728 2.167 31.355 1.00 62.50 86 GLU A C 1
ATOM 694 O O . GL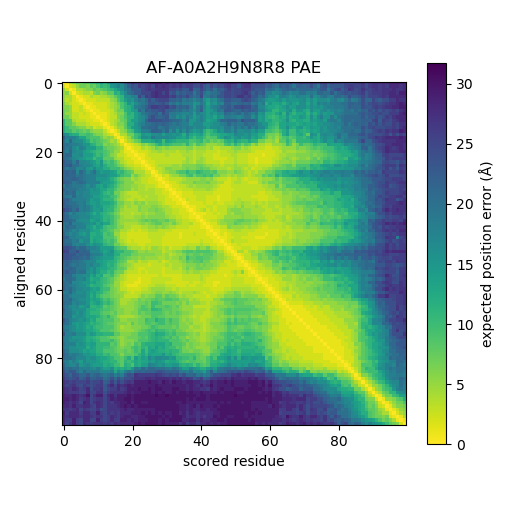U A 1 86 ? -24.652 2.198 32.587 1.00 62.50 86 GLU A O 1
ATOM 699 N N . PRO A 1 87 ? -25.937 2.074 30.760 1.00 56.94 87 PRO A N 1
ATOM 700 C CA . PRO A 1 87 ? -27.182 2.041 31.533 1.00 56.94 87 PRO A CA 1
ATOM 701 C C . PRO A 1 87 ? -27.416 0.723 32.295 1.00 56.94 87 PRO A C 1
ATOM 703 O O . PRO A 1 87 ? -28.183 0.711 33.255 1.00 56.94 87 PRO A O 1
ATOM 706 N N . SER A 1 88 ? -26.757 -0.382 31.923 1.00 54.16 88 SER A N 1
ATOM 707 C CA . SER A 1 88 ? -26.955 -1.691 32.574 1.00 54.16 88 SER A CA 1
ATOM 708 C C . SER A 1 88 ? -26.168 -1.863 33.878 1.00 54.16 88 SER A C 1
ATOM 710 O O . SER A 1 88 ? -26.581 -2.628 34.745 1.00 54.16 88 SER A O 1
ATOM 712 N N . VAL A 1 89 ? -25.072 -1.117 34.057 1.00 54.38 89 VAL A N 1
ATOM 713 C CA . VAL A 1 89 ? -24.229 -1.191 35.265 1.00 54.38 89 VAL A CA 1
ATOM 714 C C . VAL A 1 89 ? -24.819 -0.374 36.425 1.00 54.38 89 VAL A C 1
ATOM 716 O O . VAL A 1 89 ? -24.558 -0.679 37.586 1.00 54.38 89 VAL A O 1
ATOM 719 N N . GLN A 1 90 ? -25.660 0.628 36.146 1.00 52.50 90 GLN A N 1
ATOM 720 C CA . GLN A 1 90 ? -26.317 1.430 37.190 1.00 52.50 90 GLN A CA 1
ATOM 721 C C . GLN A 1 90 ? -27.601 0.794 37.745 1.00 52.50 90 GLN A C 1
ATOM 723 O O . GLN A 1 90 ? -28.041 1.169 38.832 1.00 52.50 90 GLN A O 1
ATOM 728 N N . SER A 1 91 ? -28.198 -0.188 37.060 1.00 52.12 91 SER A N 1
ATOM 729 C CA . SER A 1 91 ? -29.385 -0.878 37.567 1.00 52.12 91 SER A CA 1
ATOM 730 C C . SER A 1 91 ? -29.029 -2.230 38.197 1.00 52.12 91 SER A C 1
ATOM 732 O O . SER A 1 91 ? -28.767 -3.196 37.487 1.00 52.12 91 SER A O 1
ATOM 734 N N . LYS A 1 92 ? -29.168 -2.298 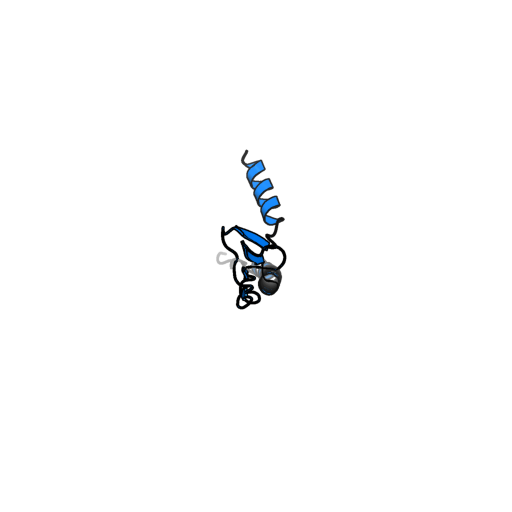39.528 1.00 54.72 92 LYS A N 1
ATOM 735 C CA . LYS A 1 92 ? -29.320 -3.503 40.375 1.00 54.72 92 LYS A CA 1
ATOM 736 C C . LYS A 1 92 ? -28.046 -4.189 40.886 1.00 54.72 92 LYS A C 1
ATOM 738 O O . LYS A 1 92 ? -27.641 -5.237 40.402 1.00 54.72 92 LYS A O 1
ATOM 743 N N . PHE A 1 93 ? -27.582 -3.700 42.035 1.00 50.06 93 PHE A N 1
ATOM 744 C CA . PHE A 1 93 ? -27.197 -4.564 43.158 1.00 50.06 93 PHE A CA 1
ATOM 745 C C . PHE A 1 93 ? -27.796 -3.997 44.458 1.00 50.06 93 PHE A C 1
ATOM 747 O O . PHE A 1 93 ? -27.083 -3.487 45.318 1.00 50.06 93 PHE A O 1
ATOM 754 N N . GLU A 1 94 ? -29.122 -4.065 44.609 1.00 59.25 94 GLU A N 1
ATOM 755 C CA . GLU A 1 94 ? -29.719 -4.010 45.950 1.00 59.25 94 GLU A CA 1
ATOM 756 C C . GLU A 1 94 ? -29.437 -5.355 46.623 1.00 59.25 94 GLU A C 1
ATOM 758 O O . GLU A 1 94 ? -29.920 -6.399 46.180 1.00 59.25 94 GLU A O 1
ATOM 763 N N . LYS A 1 95 ? -28.587 -5.347 47.656 1.00 57.53 95 LYS A N 1
ATOM 764 C CA . LYS A 1 95 ? -28.367 -6.530 48.491 1.00 57.53 95 LYS A CA 1
ATOM 765 C C . LYS A 1 95 ? -29.680 -6.831 49.222 1.00 57.53 95 LYS A C 1
ATOM 767 O O . LYS A 1 95 ? -30.181 -5.934 49.898 1.00 57.53 95 LYS A O 1
ATOM 772 N N . PRO A 1 96 ? -30.242 -8.044 49.109 1.00 62.06 96 PRO A N 1
ATOM 773 C CA . PRO A 1 96 ? -31.423 -8.394 49.877 1.00 62.06 96 PRO A CA 1
ATOM 774 C C . PRO A 1 96 ? -31.062 -8.435 51.367 1.00 62.06 96 PRO A C 1
ATOM 776 O O . PRO A 1 96 ? -30.090 -9.080 51.771 1.00 62.06 96 PRO A O 1
ATOM 779 N N . ASP A 1 97 ? -31.827 -7.692 52.160 1.00 62.72 97 ASP A N 1
ATOM 780 C CA . ASP A 1 97 ? -31.601 -7.489 53.588 1.00 62.72 97 ASP A CA 1
ATOM 781 C C . ASP A 1 97 ? -32.119 -8.714 54.362 1.00 62.72 97 ASP A C 1
ATOM 783 O O . ASP A 1 97 ? -33.300 -8.820 54.689 1.00 62.72 97 ASP A O 1
ATOM 787 N N . TYR A 1 98 ? -31.247 -9.703 54.571 1.00 57.53 98 TYR A N 1
ATOM 788 C CA . TYR A 1 98 ? -31.570 -10.952 55.271 1.00 57.53 98 TYR A CA 1
ATOM 789 C C . TYR A 1 98 ? -31.036 -10.980 56.707 1.00 57.53 98 TYR A C 1
ATOM 791 O O . TYR A 1 98 ? -30.481 -11.992 57.115 1.00 57.53 98 TYR A O 1
ATOM 799 N N . VAL A 1 99 ? -31.181 -9.911 5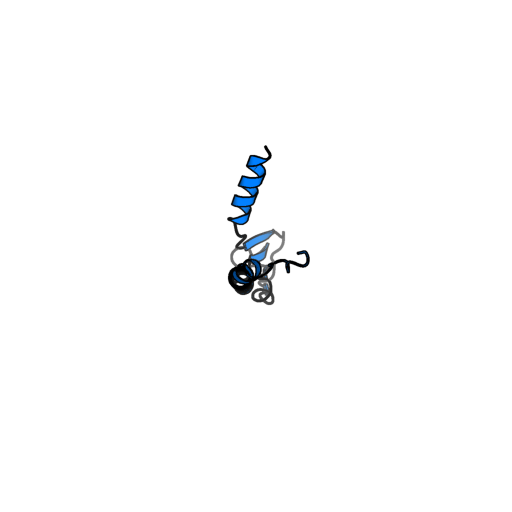7.494 1.00 48.28 99 VAL A N 1
ATOM 800 C CA . VAL A 1 99 ? -31.063 -9.998 58.963 1.00 48.28 99 VAL A CA 1
ATOM 801 C C . VAL A 1 99 ? -31.931 -8.913 59.614 1.00 48.28 99 VAL A C 1
ATOM 803 O O . VAL A 1 99 ? -31.630 -7.728 59.512 1.00 48.28 99 VAL A O 1
ATOM 806 N N . ARG A 1 100 ? -32.995 -9.324 60.310 1.00 44.59 100 ARG A N 1
ATOM 807 C CA . ARG A 1 100 ? -33.647 -8.551 61.376 1.00 44.59 100 ARG A CA 1
ATOM 808 C C . ARG A 1 100 ? -33.651 -9.384 62.643 1.00 44.59 100 ARG A C 1
ATOM 810 O O . ARG A 1 100 ? -33.879 -10.607 62.512 1.00 44.59 100 ARG A O 1
#

Sequence (100 aa):
MVTDVKVLEWVLASVRFKGTHYVFATEERLPRLTIDLFAKSNGVIIKVGDASHPNSIEVVACYPDWAERNERLFEQLNETLKRLVEPSVQSKFEKPDYVR

Secondary structure (DSSP, 8-state):
-HHHHHHHHHHHHHS---EEEEEEE-SSPPP-EEE-TTHHHH-EEEEES-SS-TTEEEEEEE--HHHHHHHHHHHHHHHHHHHHHHHHHSS---------

Mean predicted aligned error: 13.08 Å

Nearest PDB structures (foldseek):
  7rt0-assembly1_A  TM=4.255E-01  e=3.784E+00  Paenarthrobacter nicotinovorans
  2y8f-assembly1_A  TM=2.833E-01  e=6.899E+00  Homo sapiens

Foldseek 3Di:
DVVVVVVVVVVVVVDDPQKDKDKAFAPDFWDFDKDCVCCQPFVWIWTACDPVHRGIIMIIGGHHPVNVVVVVVVVVVVVVVVVVVVVVVPPDDPPPDPDD

pLDDT: mean 78.04, std 13.84, range [44.59, 92.69]

Radius of gyration: 25.76 Å; Cα contacts (8 Å, |Δi|>4): 107; chains: 1; bounding box: 54×24×82 Å

Solvent-accessible surface area (backbone atoms only — not comparable to full-atom values): 5842 Å² total; per-residue (Å²): 112,76,65,57,53,55,52,50,52,52,50,52,68,68,56,70,75,63,56,51,77,46,78,46,79,50,100,53,79,45,69,73,46,74,49,57,88,37,36,80,78,63,15,32,33,41,38,28,14,42,95,92,41,38,32,26,40,35,41,39,41,32,58,32,71,68,58,58,50,47,52,54,51,51,52,52,49,50,53,51,50,50,64,61,48,59,66,57,77,76,60,81,84,79,77,82,87,85,81,132